Protein AF-A0A1B6L082-F1 (afdb_monomer)

Secondary structure (DSSP, 8-state):
---------TTSTT-EEEEEEE-SSTT-EEEEEEETTEEEEEE--STTPPPEEEETTEEEP--SSS-EEEE-TTSSEEEEEEE-TTS-EEEEEGGGTEEEEE-SS-EEEEE--

Nearest PDB structures (foldseek):
  3ec5-assembly1_A  TM=3.378E-01  e=4.060E-01  Borreliella burgdorferi
  2it9-assembly1_A  TM=5.820E-01  e=8.456E+00  Prochlorococcus marinus str. NATL2A
  5ezu-assembly1_A-2  TM=4.271E-01  e=7.186E+00  Vaccinia virus WR
  3b3q-assembly1_F  TM=2.594E-01  e=2.565E+00  Homo sapiens

Mean predicted aligned error: 6.75 Å

Solvent-accessible surface area (backbone atoms only — not comparable to full-atom values): 6434 Å² total; per-residue (Å²): 138,81,84,78,79,79,77,78,72,86,72,56,72,82,44,73,46,77,50,77,44,66,41,101,43,86,70,32,26,30,38,40,37,34,53,53,94,43,40,41,36,38,36,53,46,77,75,52,41,51,46,50,36,22,49,76,81,42,78,52,78,72,32,71,86,48,82,29,80,39,62,49,97,90,65,48,68,48,31,39,28,31,22,45,86,69,7,32,32,41,37,36,25,69,86,65,44,33,38,40,39,39,63,32,56,57,77,48,78,47,77,60,133

pLDDT: mean 88.84, std 15.44, range [45.78, 98.31]

Radius of gyration: 16.14 Å; Cα contacts (8 Å, |Δi|>4): 243; chains: 1; bounding box: 35×52×38 Å

Organism: NCBI:txid36148

Sequence (113 aa):
DPTSSESSNDDDEDEISILVQDASSSNEKEVMIVLGEYNIHMQPTQGDSPAKVTVNGQQASVSKSHLSELYDQDGETLAEMYAQPNGEVHLYAPQHDIKVQYDGTAVKVKAQN

Structure (mmCIF, N/CA/C/O backbone):
data_AF-A0A1B6L082-F1
#
_entry.id   AF-A0A1B6L082-F1
#
loop_
_atom_site.group_PDB
_atom_site.id
_atom_site.type_symbol
_atom_site.label_atom_id
_atom_site.label_alt_id
_atom_site.label_comp_id
_atom_site.label_asym_id
_atom_site.label_entity_id
_atom_site.label_seq_id
_atom_site.pdbx_PDB_ins_code
_atom_site.Cartn_x
_atom_site.Cartn_y
_atom_site.Cartn_z
_atom_site.occupancy
_atom_site.B_iso_or_equiv
_atom_site.auth_seq_id
_atom_site.auth_comp_id
_atom_site.auth_asym_id
_atom_site.auth_atom_id
_atom_site.pdbx_PDB_model_num
ATOM 1 N N . ASP A 1 1 ? 25.673 -38.215 -20.636 1.00 47.06 1 ASP A N 1
ATOM 2 C CA . ASP A 1 1 ? 25.678 -36.789 -20.298 1.00 47.06 1 ASP A CA 1
ATOM 3 C C . ASP A 1 1 ? 24.525 -36.120 -21.025 1.00 47.06 1 ASP A C 1
ATOM 5 O O . ASP A 1 1 ? 24.601 -36.029 -22.246 1.00 47.06 1 ASP A O 1
ATOM 9 N N . PRO A 1 2 ? 23.408 -35.781 -20.366 1.00 48.53 2 PRO A N 1
ATOM 10 C CA . PRO A 1 2 ? 22.449 -34.857 -20.936 1.00 48.53 2 PRO A CA 1
ATOM 11 C C . PRO A 1 2 ? 22.653 -33.482 -20.294 1.00 48.53 2 PRO A C 1
ATOM 13 O O . PRO A 1 2 ? 22.463 -33.302 -19.095 1.00 48.53 2 PRO A O 1
ATOM 16 N N . THR A 1 3 ? 23.050 -32.512 -21.109 1.00 50.25 3 THR A N 1
ATOM 17 C CA . THR A 1 3 ? 22.961 -31.090 -20.782 1.00 50.25 3 THR A CA 1
ATOM 18 C C . THR A 1 3 ? 21.484 -30.722 -20.688 1.00 50.25 3 THR A C 1
ATOM 20 O O . THR A 1 3 ? 20.810 -30.619 -21.715 1.00 50.25 3 THR A O 1
ATOM 23 N N . SER A 1 4 ? 20.970 -30.569 -19.469 1.00 45.78 4 SER A N 1
ATOM 24 C CA . SER A 1 4 ? 19.681 -29.924 -19.237 1.00 45.78 4 SER A CA 1
ATOM 25 C C . SER A 1 4 ? 19.804 -28.470 -19.677 1.00 45.78 4 SER A C 1
ATOM 27 O O . SER A 1 4 ? 20.493 -27.678 -19.043 1.00 45.78 4 SER A O 1
ATOM 29 N N . SER A 1 5 ? 19.188 -28.137 -20.805 1.00 51.28 5 SER A N 1
ATOM 30 C CA . SER A 1 5 ? 18.861 -26.760 -21.145 1.00 51.28 5 SER A CA 1
ATOM 31 C C . SER A 1 5 ? 17.785 -26.305 -20.165 1.00 51.28 5 SER A C 1
ATOM 33 O O . SER A 1 5 ? 16.622 -26.677 -20.322 1.00 51.28 5 SER A O 1
ATOM 35 N N . GLU A 1 6 ? 18.182 -25.580 -19.124 1.00 49.84 6 GLU A N 1
ATOM 36 C CA . GLU A 1 6 ? 17.238 -24.843 -18.293 1.00 49.84 6 GLU 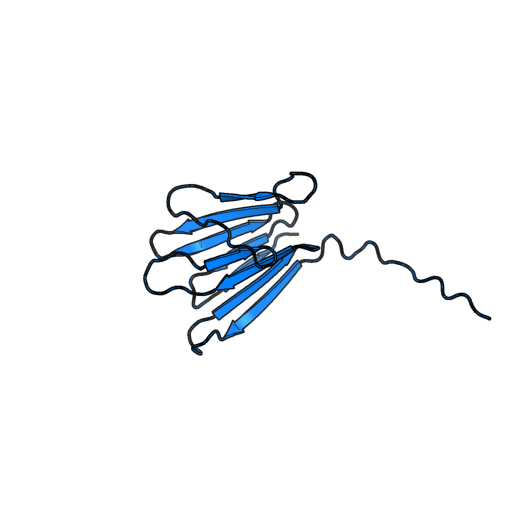A CA 1
ATOM 37 C C . GLU A 1 6 ? 16.650 -23.733 -19.162 1.00 49.84 6 GLU A C 1
ATOM 39 O O . GLU A 1 6 ? 17.329 -22.783 -19.546 1.00 49.84 6 GLU A O 1
ATOM 44 N N . SER A 1 7 ? 15.403 -23.934 -19.574 1.00 49.00 7 SER A N 1
ATOM 45 C CA . SER A 1 7 ? 14.561 -22.886 -20.122 1.00 49.00 7 SER A CA 1
ATOM 46 C C . SER A 1 7 ? 14.277 -21.925 -18.974 1.00 49.00 7 SER A C 1
ATOM 48 O O . SER A 1 7 ? 13.482 -22.241 -18.095 1.00 49.00 7 SER A O 1
ATOM 50 N N . SER A 1 8 ? 14.987 -20.801 -18.927 1.00 48.41 8 SER A N 1
ATOM 51 C CA . SER A 1 8 ? 14.549 -19.647 -18.151 1.00 48.41 8 SER A CA 1
ATOM 52 C C . SER A 1 8 ? 13.219 -19.205 -18.756 1.00 48.41 8 SER A C 1
ATOM 54 O O . SER A 1 8 ? 13.179 -18.784 -19.910 1.00 48.41 8 SER A O 1
ATOM 56 N N . ASN A 1 9 ? 12.126 -19.443 -18.034 1.00 45.78 9 ASN A N 1
ATOM 57 C CA . ASN A 1 9 ? 10.826 -18.911 -18.402 1.00 45.78 9 ASN A CA 1
ATOM 58 C C . ASN A 1 9 ? 10.894 -17.397 -18.191 1.00 45.78 9 ASN A C 1
ATOM 60 O O . ASN A 1 9 ? 10.981 -16.942 -17.058 1.00 45.78 9 ASN A O 1
ATOM 64 N N . ASP A 1 10 ? 10.843 -16.637 -19.280 1.00 48.31 10 ASP A N 1
ATOM 65 C CA . ASP A 1 10 ? 10.710 -15.175 -19.273 1.00 48.31 10 ASP A CA 1
ATOM 66 C C . ASP A 1 10 ? 9.269 -14.728 -18.898 1.00 48.31 10 ASP A C 1
ATOM 68 O O . ASP A 1 10 ? 8.880 -13.596 -19.155 1.00 48.31 10 ASP A O 1
ATOM 72 N N . ASP A 1 11 ? 8.450 -15.622 -18.324 1.00 50.62 11 ASP A N 1
ATOM 73 C CA . ASP A 1 11 ? 7.028 -15.391 -18.013 1.00 50.62 11 ASP A CA 1
ATOM 74 C C . ASP A 1 11 ? 6.800 -14.787 -16.606 1.00 50.62 11 ASP A C 1
ATOM 76 O O . ASP A 1 11 ? 5.670 -14.439 -16.264 1.00 50.62 11 ASP A O 1
ATOM 80 N N . ASP A 1 12 ? 7.849 -14.661 -15.785 1.00 51.88 12 ASP A N 1
ATOM 81 C CA . ASP A 1 12 ? 7.734 -14.278 -14.366 1.00 51.88 12 ASP A CA 1
ATOM 82 C C . ASP A 1 12 ? 7.791 -12.748 -14.130 1.00 51.88 12 ASP A C 1
ATOM 84 O O . ASP A 1 12 ? 7.510 -12.284 -13.024 1.00 51.88 12 ASP A O 1
ATOM 88 N N . GLU A 1 13 ? 8.141 -11.937 -15.138 1.00 53.91 13 GLU A N 1
ATOM 89 C CA . GLU A 1 13 ? 8.290 -10.474 -14.976 1.00 53.91 13 GLU A CA 1
ATOM 90 C C . GLU A 1 13 ? 6.943 -9.740 -14.808 1.00 53.91 13 GLU A C 1
ATOM 92 O O . GLU A 1 13 ? 6.894 -8.667 -14.205 1.00 53.91 13 GLU A O 1
ATOM 97 N N . ASP A 1 14 ? 5.840 -10.353 -15.251 1.00 64.38 14 ASP A N 1
ATOM 98 C CA . ASP A 1 14 ? 4.475 -9.822 -15.122 1.00 64.38 14 ASP A CA 1
ATOM 99 C C . ASP A 1 14 ? 3.699 -10.428 -13.931 1.00 64.38 14 ASP A C 1
ATOM 101 O O . ASP A 1 14 ? 2.510 -10.140 -13.740 1.00 64.38 14 ASP A O 1
ATOM 105 N N . GLU A 1 15 ? 4.322 -11.302 -13.129 1.00 78.25 15 GLU A N 1
ATOM 106 C CA . GLU A 1 15 ? 3.613 -12.009 -12.063 1.00 78.25 15 GLU A CA 1
ATOM 107 C C . GLU A 1 15 ? 3.443 -11.142 -10.807 1.00 78.25 15 GLU A C 1
ATOM 109 O O . GLU A 1 15 ? 4.377 -10.555 -10.255 1.00 78.25 15 GLU A O 1
ATOM 114 N N . ILE A 1 16 ? 2.204 -11.101 -10.315 1.00 89.69 16 ILE A N 1
ATOM 115 C CA . ILE A 1 16 ? 1.831 -10.358 -9.115 1.00 89.69 16 ILE A CA 1
ATOM 116 C C . ILE A 1 16 ? 1.367 -11.343 -8.062 1.00 89.69 16 ILE A C 1
ATOM 118 O O . ILE A 1 16 ? 0.423 -12.109 -8.273 1.00 89.69 16 ILE A O 1
ATOM 122 N N . SER A 1 17 ? 1.961 -11.255 -6.878 1.00 94.12 17 SER A N 1
ATOM 123 C CA . SER A 1 17 ? 1.528 -12.027 -5.718 1.00 94.12 17 SER A CA 1
ATOM 124 C C . SER A 1 17 ? 1.111 -11.111 -4.581 1.00 94.12 17 SER A C 1
ATOM 126 O O . SER A 1 17 ? 1.789 -10.140 -4.257 1.00 94.12 17 SER A O 1
ATOM 128 N N . ILE A 1 18 ? -0.013 -11.432 -3.941 1.00 96.00 18 ILE A N 1
ATOM 129 C CA . ILE A 1 18 ? -0.491 -10.721 -2.754 1.00 96.00 18 ILE A CA 1
ATOM 130 C C . ILE A 1 18 ? -0.722 -11.740 -1.646 1.00 96.00 18 ILE A C 1
ATOM 132 O O . ILE A 1 18 ? -1.624 -12.575 -1.728 1.00 96.00 18 ILE A O 1
ATOM 136 N N . LEU A 1 19 ? 0.086 -11.648 -0.594 1.00 97.56 19 LEU A N 1
ATOM 137 C CA . LEU A 1 19 ? -0.053 -12.428 0.626 1.00 97.56 19 LEU A CA 1
ATOM 138 C C . LEU A 1 19 ? -0.700 -11.565 1.708 1.00 97.56 19 LEU A C 1
ATOM 140 O O . LEU A 1 19 ? -0.287 -10.431 1.951 1.00 97.56 19 LEU A O 1
ATOM 144 N N . VAL A 1 20 ? -1.697 -12.130 2.382 1.00 97.62 20 VAL A N 1
ATOM 145 C CA . VAL A 1 20 ? -2.358 -11.511 3.531 1.00 97.62 20 VAL A CA 1
ATOM 146 C C . VAL A 1 20 ? -2.293 -12.484 4.696 1.00 97.62 20 VAL A C 1
ATOM 148 O O . VAL A 1 20 ? -2.686 -13.643 4.554 1.00 97.62 20 VAL A O 1
ATOM 151 N N . GLN A 1 21 ? -1.827 -12.013 5.848 1.00 96.69 21 GLN A N 1
ATOM 152 C CA . GLN A 1 21 ? -1.786 -12.807 7.075 1.00 96.69 21 GLN A CA 1
ATOM 153 C C . GLN A 1 21 ? -2.239 -11.994 8.285 1.00 96.69 21 GLN A C 1
ATOM 155 O O . GLN A 1 21 ? -2.333 -10.768 8.221 1.00 96.69 21 GLN A O 1
ATOM 160 N N . ASP A 1 22 ? -2.551 -12.681 9.382 1.00 96.75 22 ASP A N 1
ATOM 161 C CA . ASP A 1 22 ? -2.813 -12.025 10.663 1.00 96.75 22 ASP A CA 1
ATOM 162 C C . ASP A 1 22 ? -1.543 -11.321 11.148 1.00 96.75 22 ASP A C 1
ATOM 164 O O . ASP A 1 22 ? -0.454 -11.894 11.102 1.00 96.75 22 ASP A O 1
ATOM 168 N N . ALA A 1 23 ? -1.692 -10.088 11.632 1.00 93.44 23 ALA A N 1
ATOM 169 C CA . ALA A 1 23 ? -0.595 -9.375 12.274 1.00 93.44 23 ALA A CA 1
ATOM 170 C C . ALA A 1 23 ? -0.423 -9.850 13.734 1.00 93.44 23 ALA A C 1
ATOM 172 O O . ALA A 1 23 ? -0.806 -10.954 14.119 1.00 93.44 23 ALA A O 1
ATOM 173 N N . SER A 1 24 ? 0.129 -8.992 14.599 1.00 88.94 24 SER A N 1
ATOM 174 C CA . SER A 1 24 ? 0.297 -9.312 16.029 1.00 88.94 24 SER A CA 1
ATOM 175 C C . SER A 1 24 ? -1.036 -9.574 16.753 1.00 88.94 24 SER A C 1
ATOM 177 O O . SER A 1 24 ? -1.047 -10.198 17.815 1.00 88.94 24 SER A O 1
ATOM 179 N N . SER A 1 25 ? -2.156 -9.106 16.193 1.00 88.81 25 SER A N 1
ATOM 180 C CA . SER A 1 25 ? -3.513 -9.420 16.636 1.00 88.81 25 SER A CA 1
ATOM 181 C C . SER A 1 25 ? -4.314 -10.066 15.498 1.00 88.81 25 SER A C 1
ATOM 183 O O . SER A 1 25 ? -4.143 -9.717 14.335 1.00 88.81 25 SER A O 1
ATOM 185 N N . SER A 1 26 ? -5.235 -10.979 15.825 1.00 85.62 26 SER A N 1
ATOM 186 C CA . SER A 1 26 ? -6.042 -11.711 14.826 1.00 85.62 26 SER A CA 1
ATOM 187 C C . SER A 1 26 ? -7.009 -10.827 14.026 1.00 85.62 26 SER A C 1
ATOM 189 O O . SER A 1 26 ? -7.533 -11.234 12.989 1.00 85.62 26 SER A O 1
ATOM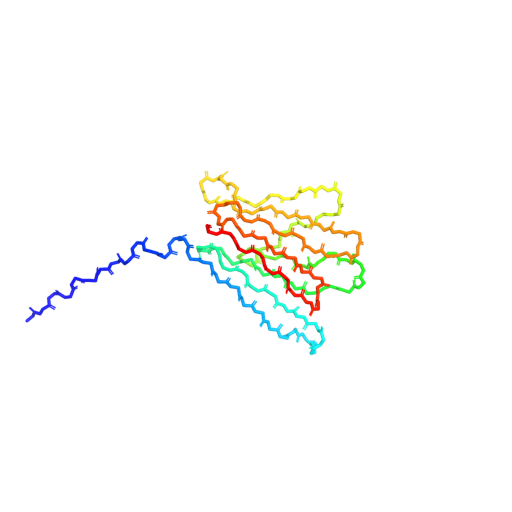 191 N N . ASN A 1 27 ? -7.292 -9.621 14.522 1.00 91.81 27 ASN A N 1
ATOM 192 C CA . ASN A 1 27 ? -8.197 -8.671 13.872 1.00 91.81 27 ASN A CA 1
ATOM 193 C C . ASN A 1 27 ? -7.460 -7.717 12.933 1.00 91.81 27 ASN A C 1
ATOM 195 O O . ASN A 1 27 ? -8.085 -7.088 12.086 1.00 91.81 27 ASN A O 1
ATOM 199 N N . GLU A 1 28 ? -6.145 -7.621 13.075 1.00 95.88 28 GLU A N 1
ATOM 200 C CA . GLU A 1 28 ? -5.297 -6.864 12.176 1.00 95.88 28 GLU A CA 1
ATOM 201 C C . GLU A 1 28 ? -4.742 -7.800 11.103 1.00 95.88 28 GLU A C 1
ATOM 203 O O . GLU A 1 28 ? -4.639 -9.020 11.285 1.00 95.88 28 GLU A O 1
ATOM 208 N N . LYS A 1 29 ? -4.424 -7.234 9.949 1.00 97.19 29 LYS A N 1
ATOM 209 C CA . LYS A 1 29 ? -3.781 -7.949 8.849 1.00 97.19 29 LYS A CA 1
ATOM 210 C C . LYS A 1 29 ? -2.443 -7.300 8.570 1.00 97.19 29 LYS A C 1
ATOM 212 O O . LYS A 1 29 ? -2.252 -6.143 8.898 1.00 97.19 29 LYS A O 1
ATOM 217 N N . GLU A 1 30 ? -1.524 -8.027 7.970 1.00 97.44 30 GLU A N 1
ATOM 218 C CA . GLU A 1 30 ? -0.385 -7.447 7.268 1.00 97.44 30 GLU A CA 1
ATOM 219 C C . GLU A 1 30 ? -0.367 -7.981 5.838 1.00 97.44 30 GLU A C 1
ATOM 221 O O . GLU A 1 30 ? -0.844 -9.090 5.568 1.00 97.44 30 GLU A O 1
ATOM 226 N N . VAL A 1 31 ? 0.099 -7.146 4.911 1.00 98.25 31 VAL A N 1
ATOM 227 C CA . VAL A 1 31 ? -0.023 -7.390 3.471 1.00 98.25 31 VAL A CA 1
ATOM 228 C C . VAL A 1 31 ? 1.345 -7.317 2.834 1.00 98.25 31 VAL A C 1
ATOM 230 O O . VAL A 1 31 ? 2.024 -6.301 2.965 1.00 98.25 31 VAL A O 1
ATOM 233 N N . MET A 1 32 ? 1.729 -8.358 2.106 1.00 98.12 32 MET A N 1
ATOM 234 C CA . MET A 1 32 ? 2.911 -8.346 1.254 1.00 98.12 32 MET A CA 1
ATOM 235 C C . MET A 1 32 ? 2.471 -8.432 -0.200 1.00 98.12 32 MET A C 1
ATOM 237 O O . MET A 1 32 ? 1.772 -9.366 -0.585 1.00 98.12 32 MET A O 1
ATOM 241 N N . ILE A 1 33 ? 2.863 -7.438 -0.984 1.00 97.00 33 ILE A N 1
ATOM 242 C CA . ILE A 1 33 ? 2.653 -7.381 -2.425 1.00 97.00 33 ILE A CA 1
ATOM 243 C C . ILE A 1 33 ? 4.017 -7.591 -3.076 1.00 97.00 33 ILE A C 1
ATOM 245 O O . ILE A 1 33 ? 4.967 -6.877 -2.750 1.00 97.00 33 ILE A O 1
ATOM 249 N N . VAL A 1 34 ? 4.097 -8.562 -3.975 1.00 95.50 34 VAL A N 1
ATOM 250 C CA . VAL A 1 34 ? 5.266 -8.829 -4.810 1.00 95.50 34 VAL A CA 1
ATOM 251 C C . VAL A 1 34 ? 4.935 -8.370 -6.224 1.00 95.50 34 VAL A C 1
ATOM 253 O O . VAL A 1 34 ? 3.931 -8.816 -6.782 1.00 95.50 34 VAL A O 1
ATOM 256 N N . LEU A 1 35 ? 5.741 -7.447 -6.746 1.00 92.31 35 LEU A N 1
ATOM 257 C CA . LEU A 1 35 ? 5.671 -6.913 -8.108 1.00 92.31 35 LEU A CA 1
ATOM 258 C C . LEU A 1 35 ? 7.056 -7.118 -8.733 1.00 92.31 35 LEU A C 1
ATOM 260 O O . LEU A 1 35 ? 7.988 -6.384 -8.391 1.00 92.31 35 LEU A O 1
ATOM 264 N N . GLY A 1 36 ? 7.223 -8.176 -9.530 1.00 88.69 36 GLY A N 1
ATOM 265 C CA . GLY A 1 36 ? 8.543 -8.632 -9.973 1.00 88.69 36 GLY A CA 1
ATOM 266 C C . GLY A 1 36 ? 9.488 -8.863 -8.784 1.00 88.69 36 GLY A C 1
ATOM 267 O O . GLY A 1 36 ? 9.215 -9.658 -7.885 1.00 88.69 36 GLY A O 1
ATOM 268 N N . GLU A 1 37 ? 10.595 -8.122 -8.730 1.00 89.88 37 GLU A N 1
ATOM 269 C CA . GLU A 1 37 ? 11.578 -8.193 -7.636 1.00 89.88 37 GLU A CA 1
ATOM 270 C C . GLU A 1 37 ? 11.237 -7.332 -6.398 1.00 89.88 37 GLU A C 1
ATOM 272 O O . GLU A 1 37 ? 11.929 -7.397 -5.372 1.00 89.88 37 GLU A O 1
ATOM 277 N N . TYR A 1 38 ? 10.179 -6.519 -6.458 1.00 94.31 38 TYR A N 1
ATOM 278 C CA . TYR A 1 38 ? 9.823 -5.584 -5.393 1.00 94.31 38 TYR A CA 1
ATOM 279 C C . TYR A 1 38 ? 8.865 -6.195 -4.382 1.00 94.31 38 TYR A C 1
ATOM 281 O O . TYR A 1 38 ? 7.754 -6.604 -4.707 1.00 94.31 38 TYR A O 1
ATOM 289 N N . ASN A 1 39 ? 9.267 -6.154 -3.113 1.00 96.25 39 ASN A N 1
ATOM 290 C CA . ASN A 1 39 ? 8.450 -6.566 -1.981 1.00 96.25 39 ASN A CA 1
ATOM 291 C C . ASN A 1 39 ? 7.916 -5.333 -1.252 1.00 96.25 39 ASN A C 1
ATOM 293 O O . ASN A 1 39 ? 8.648 -4.675 -0.503 1.00 96.25 39 ASN A O 1
ATOM 297 N N . ILE A 1 40 ? 6.635 -5.032 -1.445 1.00 97.56 40 ILE A N 1
ATOM 298 C CA . ILE A 1 40 ? 5.925 -3.959 -0.750 1.00 97.56 40 ILE A CA 1
ATOM 299 C C . ILE A 1 40 ? 5.175 -4.572 0.428 1.00 97.56 40 ILE A C 1
ATOM 301 O O . ILE A 1 40 ? 4.178 -5.272 0.267 1.00 97.56 40 ILE A O 1
ATOM 305 N N . HIS A 1 41 ? 5.654 -4.300 1.634 1.00 98.19 41 HIS A N 1
ATOM 306 C CA . HIS A 1 41 ? 5.056 -4.782 2.870 1.00 98.19 41 HIS A CA 1
ATOM 307 C C . HIS A 1 41 ? 4.316 -3.647 3.580 1.00 98.19 41 HIS A C 1
ATOM 309 O O . HIS A 1 41 ? 4.890 -2.587 3.838 1.00 98.19 41 HIS A O 1
ATOM 315 N N . MET A 1 42 ? 3.044 -3.876 3.899 1.00 98.00 42 MET A N 1
ATOM 316 C CA . MET A 1 42 ? 2.164 -2.938 4.587 1.00 98.00 42 MET A CA 1
ATOM 317 C C . MET A 1 42 ? 1.744 -3.513 5.936 1.00 98.00 42 MET A C 1
ATOM 319 O O . MET A 1 42 ? 1.104 -4.562 6.013 1.00 98.00 42 MET A O 1
ATOM 323 N N . GLN A 1 43 ? 2.080 -2.792 7.001 1.00 97.56 43 GLN A N 1
ATOM 324 C CA . GLN A 1 43 ? 1.793 -3.173 8.379 1.00 97.56 43 GLN A CA 1
ATOM 325 C C . GLN A 1 43 ? 0.759 -2.224 8.991 1.00 97.56 43 GLN A C 1
ATOM 327 O O . GLN A 1 43 ? 0.805 -1.016 8.735 1.00 97.56 43 GLN A O 1
ATOM 332 N N . PRO A 1 44 ? -0.169 -2.747 9.805 1.00 96.31 44 PRO A N 1
ATOM 333 C CA . PRO A 1 44 ? -1.217 -1.950 10.417 1.00 96.31 44 PRO A CA 1
ATOM 334 C C . PRO A 1 44 ? -0.607 -0.963 11.415 1.00 96.31 44 PRO A C 1
ATOM 336 O O . PRO A 1 44 ? 0.417 -1.221 12.053 1.00 96.31 44 PRO A O 1
ATOM 339 N N . THR A 1 45 ? -1.255 0.184 11.554 1.00 94.62 45 THR A N 1
ATOM 340 C CA . THR A 1 45 ? -0.909 1.221 12.527 1.00 94.62 45 THR A CA 1
ATOM 341 C C . THR A 1 45 ? -2.141 1.581 13.338 1.00 94.62 45 THR A C 1
ATOM 343 O O . THR A 1 45 ? -3.264 1.409 12.878 1.00 94.62 45 THR A O 1
ATOM 346 N N . GLN A 1 46 ? -1.948 2.092 14.553 1.00 88.88 46 GLN A N 1
ATOM 347 C CA . GLN A 1 46 ? -3.078 2.431 15.415 1.00 88.88 46 GLN A CA 1
ATOM 348 C C . GLN A 1 46 ? -3.737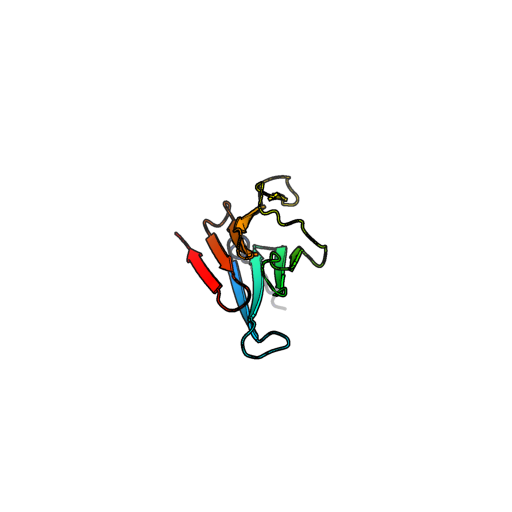 3.766 15.047 1.00 88.88 46 GLN A C 1
ATOM 350 O O . GLN A 1 46 ? -3.068 4.735 14.666 1.00 88.88 46 GLN A O 1
ATOM 355 N N . GLY A 1 47 ? -5.055 3.823 15.259 1.00 88.56 47 GLY A N 1
ATOM 356 C CA . GLY A 1 47 ? -5.884 4.998 14.995 1.00 88.56 47 GLY A CA 1
ATOM 357 C C . GLY A 1 47 ? -5.937 5.340 13.508 1.00 88.56 47 GLY A C 1
ATOM 358 O O . GLY A 1 47 ? -5.827 4.465 12.663 1.00 88.56 47 GLY A O 1
ATOM 359 N N . ASP A 1 48 ? -6.050 6.630 13.195 1.00 91.25 48 ASP A N 1
ATOM 360 C CA . ASP A 1 48 ? -6.150 7.102 11.809 1.00 91.25 48 ASP A CA 1
ATOM 361 C C . ASP A 1 48 ? -4.783 7.213 11.103 1.00 91.25 48 ASP A C 1
ATOM 363 O O . ASP A 1 48 ? -4.670 7.872 10.068 1.00 91.25 48 ASP A O 1
ATOM 367 N N . SER A 1 49 ? -3.699 6.685 11.674 1.00 94.56 49 SER A N 1
ATOM 368 C CA . SER A 1 49 ? -2.385 6.765 11.021 1.00 94.56 49 SER A CA 1
ATOM 369 C C . SER A 1 49 ? -2.372 5.881 9.770 1.00 94.56 49 SER A C 1
ATOM 371 O O . SER A 1 49 ? -2.925 4.786 9.823 1.00 94.56 49 SER A O 1
ATOM 373 N N . PRO A 1 50 ? -1.753 6.315 8.655 1.00 95.06 50 PRO A N 1
ATOM 374 C CA . PRO A 1 50 ? -1.549 5.444 7.505 1.00 95.06 50 PRO A CA 1
ATOM 375 C C . PRO A 1 50 ? -0.727 4.216 7.878 1.00 95.06 50 PRO A C 1
ATOM 377 O O . PRO A 1 50 ? 0.222 4.340 8.659 1.00 95.06 50 PRO A O 1
ATOM 380 N N . ALA A 1 51 ? -1.039 3.079 7.251 1.00 95.62 51 ALA A N 1
ATOM 381 C CA . ALA A 1 51 ? -0.243 1.867 7.386 1.00 95.62 51 ALA A CA 1
ATOM 382 C C . ALA A 1 51 ? 1.250 2.149 7.162 1.00 95.62 51 ALA A C 1
ATOM 384 O O . ALA A 1 51 ? 1.644 2.935 6.293 1.00 95.62 51 ALA A O 1
ATOM 385 N N . LYS A 1 52 ? 2.100 1.470 7.932 1.00 96.56 52 LYS A N 1
ATOM 386 C CA . LYS A 1 52 ? 3.542 1.525 7.715 1.00 96.56 52 LYS A CA 1
ATOM 387 C C . LYS A 1 52 ? 3.860 0.726 6.458 1.00 96.56 52 LYS A C 1
ATOM 389 O O . LYS A 1 52 ? 3.628 -0.478 6.430 1.00 96.56 52 LYS A O 1
ATOM 394 N N . VAL A 1 53 ? 4.438 1.387 5.462 1.00 97.69 53 VAL A N 1
ATOM 395 C CA . VAL A 1 53 ? 4.846 0.754 4.205 1.00 97.69 53 VAL A CA 1
ATOM 396 C C . VAL A 1 53 ? 6.362 0.652 4.143 1.00 97.69 53 VAL A C 1
ATOM 398 O O . VAL A 1 53 ? 7.077 1.622 4.407 1.00 97.69 53 VAL A O 1
ATOM 401 N N . THR A 1 54 ? 6.861 -0.528 3.794 1.00 97.88 54 THR A N 1
ATOM 402 C CA . THR A 1 54 ? 8.270 -0.747 3.464 1.00 97.88 54 THR A CA 1
ATOM 403 C C . THR A 1 54 ? 8.400 -1.402 2.101 1.00 97.88 54 THR A C 1
ATOM 405 O O . THR A 1 54 ? 7.706 -2.377 1.835 1.00 97.88 54 THR A O 1
ATOM 408 N N . VAL A 1 55 ? 9.321 -0.912 1.281 1.00 97.00 55 VAL A N 1
ATOM 409 C CA . VAL A 1 55 ? 9.672 -1.477 -0.024 1.00 97.00 55 VAL A CA 1
ATOM 410 C C . VAL A 1 55 ? 11.064 -2.071 0.099 1.00 97.00 55 VAL A C 1
ATOM 412 O O . VAL A 1 55 ? 11.993 -1.368 0.500 1.00 97.00 55 VAL A O 1
ATOM 415 N N . ASN A 1 56 ? 11.207 -3.372 -0.150 1.00 95.88 56 ASN A N 1
ATOM 416 C CA . ASN A 1 56 ? 12.469 -4.101 0.033 1.00 95.88 56 ASN A CA 1
ATOM 417 C C . ASN A 1 56 ? 13.104 -3.843 1.421 1.00 95.88 56 ASN A C 1
ATOM 419 O O . ASN A 1 56 ? 14.314 -3.696 1.575 1.00 95.88 56 ASN A O 1
ATOM 423 N N . GLY A 1 57 ? 12.255 -3.738 2.452 1.00 96.50 57 GLY A N 1
ATOM 424 C CA . GLY A 1 57 ? 12.648 -3.471 3.840 1.00 96.50 57 GLY A CA 1
ATOM 425 C C . GLY A 1 57 ? 12.944 -2.003 4.180 1.00 96.50 57 GLY A C 1
ATOM 426 O O . GLY A 1 57 ? 13.082 -1.676 5.361 1.00 96.50 57 GLY A O 1
ATOM 427 N N . GLN A 1 58 ? 12.994 -1.098 3.200 1.00 96.75 58 GLN A N 1
ATOM 428 C CA . GLN A 1 58 ? 13.184 0.337 3.427 1.00 96.75 58 GLN A CA 1
ATOM 429 C C . GLN A 1 58 ? 11.841 1.042 3.591 1.00 96.75 58 GLN A C 1
ATOM 431 O O . GLN A 1 58 ? 10.907 0.804 2.834 1.00 96.75 58 GLN A O 1
ATOM 436 N N . GLN A 1 59 ? 11.725 1.920 4.586 1.00 96.50 59 GLN A N 1
ATOM 437 C CA . GLN A 1 59 ? 10.474 2.631 4.833 1.00 96.50 59 GLN A CA 1
ATOM 438 C C . GLN A 1 59 ? 10.144 3.591 3.688 1.00 96.50 59 GLN A C 1
ATOM 440 O O . GLN A 1 59 ? 10.957 4.443 3.333 1.00 96.50 59 GLN A O 1
ATOM 445 N N . ALA A 1 60 ? 8.921 3.483 3.173 1.00 95.94 60 ALA A N 1
ATOM 446 C CA . ALA A 1 60 ? 8.367 4.399 2.193 1.00 95.94 60 ALA A CA 1
ATOM 447 C C . ALA A 1 60 ? 7.394 5.383 2.856 1.00 95.94 60 ALA A C 1
ATOM 449 O O . ALA A 1 60 ? 6.753 5.079 3.866 1.00 95.94 60 ALA A O 1
ATOM 450 N N . SER A 1 61 ? 7.305 6.591 2.301 1.00 93.38 61 SER A N 1
ATOM 451 C CA . SER A 1 61 ? 6.431 7.642 2.826 1.00 93.38 61 SER A CA 1
ATOM 452 C C . SER A 1 61 ? 5.022 7.505 2.262 1.00 93.38 61 SER A C 1
ATOM 454 O O . SER A 1 61 ? 4.845 7.546 1.046 1.00 93.38 61 SER A O 1
ATOM 456 N N . VAL A 1 62 ? 4.016 7.428 3.131 1.00 96.12 62 VAL A N 1
ATOM 457 C CA . VAL A 1 62 ? 2.601 7.487 2.742 1.00 96.12 62 VAL A CA 1
ATOM 458 C C . VAL A 1 62 ? 1.978 8.745 3.324 1.00 96.12 62 VAL A C 1
ATOM 460 O O . VAL A 1 62 ? 2.108 9.020 4.517 1.00 96.12 62 VAL A O 1
ATOM 463 N N . SER A 1 63 ? 1.294 9.510 2.477 1.00 94.75 63 SER A N 1
ATOM 464 C CA . SER A 1 63 ? 0.724 10.803 2.841 1.00 94.75 63 SER A CA 1
ATOM 465 C C . SER A 1 63 ? -0.787 10.838 2.667 1.00 94.75 63 SER A C 1
ATOM 467 O O . SER A 1 63 ? -1.343 10.190 1.786 1.00 94.75 63 SER A O 1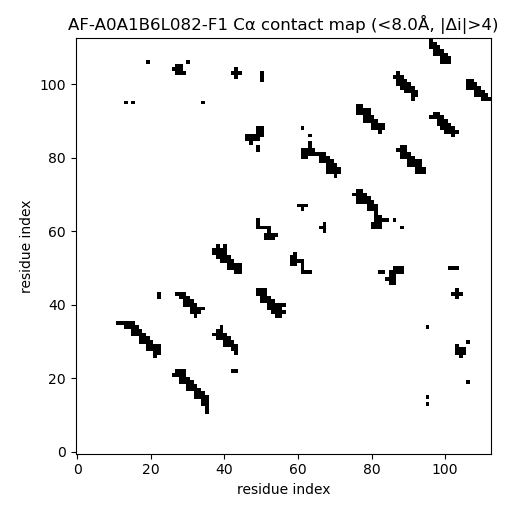
ATOM 469 N N . LYS A 1 64 ? -1.451 11.640 3.506 1.00 95.56 64 LYS A N 1
ATOM 470 C CA . LYS A 1 64 ? -2.885 11.949 3.389 1.00 95.56 64 LYS A CA 1
ATOM 471 C C . LYS A 1 64 ? -3.182 13.140 2.479 1.00 95.56 64 LYS A C 1
ATOM 473 O O . LYS A 1 64 ? -4.341 13.407 2.179 1.00 95.56 64 LYS A O 1
ATOM 478 N N . SER A 1 65 ? -2.162 13.918 2.120 1.00 94.38 65 SER A N 1
ATOM 479 C CA . SER A 1 65 ? -2.329 15.202 1.429 1.00 94.38 65 SER A CA 1
ATOM 480 C C . SER A 1 65 ? -1.777 15.215 0.010 1.00 94.38 65 SER A C 1
ATOM 482 O O . SER A 1 65 ? -2.088 16.133 -0.745 1.00 94.38 65 SER A O 1
ATOM 484 N N . HIS A 1 66 ? -0.969 14.226 -0.359 1.00 94.44 66 HIS A N 1
ATOM 485 C CA . HIS A 1 66 ? -0.408 14.098 -1.695 1.00 94.44 66 HIS A CA 1
ATOM 486 C C . HIS A 1 66 ? -0.188 12.626 -2.044 1.00 94.44 66 HIS A C 1
ATOM 488 O O . HIS A 1 66 ? -0.111 11.771 -1.161 1.00 94.44 66 HIS A O 1
ATOM 494 N N . LEU A 1 67 ? -0.064 12.364 -3.341 1.00 96.88 67 LEU A N 1
ATOM 495 C CA . LEU A 1 67 ? 0.393 11.087 -3.866 1.00 96.88 67 LEU A CA 1
ATOM 496 C C . LEU A 1 67 ? 1.890 10.921 -3.564 1.00 96.88 67 LEU A C 1
ATOM 498 O O . LEU A 1 67 ? 2.648 11.894 -3.614 1.00 96.88 67 LEU A O 1
ATOM 502 N N . SER A 1 68 ? 2.298 9.709 -3.221 1.00 96.69 68 SER A N 1
ATOM 503 C CA . SER A 1 68 ? 3.693 9.278 -3.164 1.00 96.69 68 SER A CA 1
ATO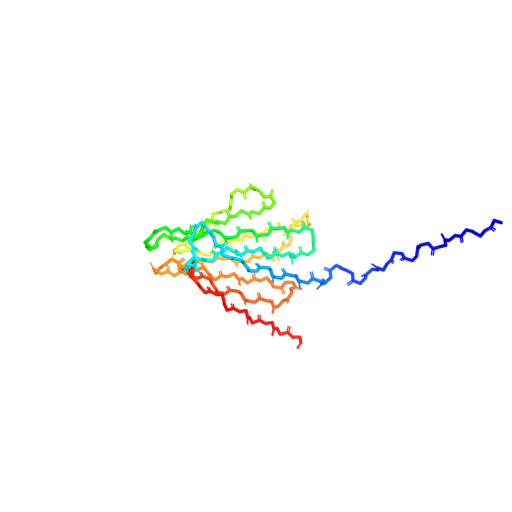M 504 C C . SER A 1 68 ? 3.946 8.303 -4.307 1.00 96.69 68 SER A C 1
ATOM 506 O O . SER A 1 68 ? 3.131 7.411 -4.528 1.00 96.69 68 SER A O 1
ATOM 508 N N . GLU A 1 69 ? 5.079 8.438 -4.986 1.00 96.75 69 GLU A N 1
ATOM 509 C CA . GLU A 1 69 ? 5.487 7.544 -6.073 1.00 96.75 69 GLU A CA 1
ATOM 510 C C . GLU A 1 69 ? 6.669 6.677 -5.629 1.00 96.75 69 GLU A C 1
ATOM 512 O O . GLU A 1 69 ? 7.556 7.120 -4.890 1.00 96.75 69 GLU A O 1
ATOM 517 N N . LEU A 1 70 ? 6.647 5.424 -6.065 1.00 95.00 70 LEU A N 1
ATOM 518 C CA . LEU A 1 70 ? 7.732 4.461 -5.997 1.00 95.00 70 LEU A CA 1
ATOM 519 C C . LEU A 1 70 ? 8.194 4.207 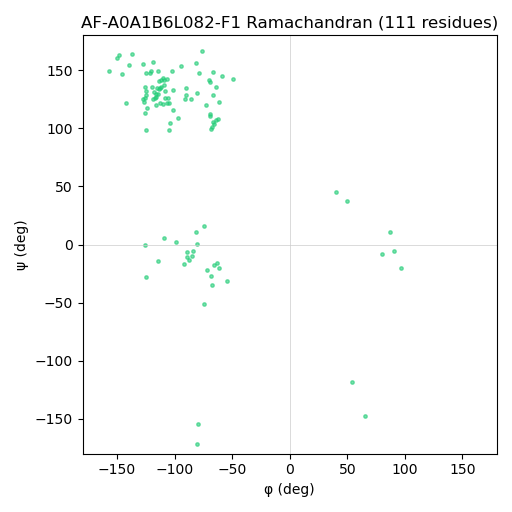-7.427 1.00 95.00 70 LEU A C 1
ATOM 521 O O . LEU A 1 70 ? 7.358 4.017 -8.310 1.00 95.00 70 LEU A O 1
ATOM 525 N N . TYR A 1 71 ? 9.505 4.180 -7.630 1.00 94.44 71 TYR A N 1
ATOM 526 C CA . TYR A 1 71 ? 10.107 3.953 -8.939 1.00 94.44 71 TYR A CA 1
ATOM 527 C C . TYR A 1 71 ? 10.871 2.636 -8.952 1.00 94.44 71 TYR A C 1
ATOM 529 O O . TYR A 1 71 ? 11.402 2.217 -7.915 1.00 94.44 71 TYR A O 1
ATOM 537 N N . ASP A 1 72 ? 10.913 2.006 -10.118 1.00 91.56 72 ASP A N 1
ATOM 538 C CA . ASP A 1 72 ? 11.755 0.842 -10.363 1.00 91.56 72 ASP A CA 1
ATOM 539 C C . ASP A 1 72 ? 13.220 1.234 -10.656 1.00 91.56 72 ASP A C 1
ATOM 541 O O . ASP A 1 72 ? 13.632 2.384 -10.462 1.00 91.56 72 ASP A O 1
ATOM 545 N N . GLN A 1 73 ? 14.044 0.262 -11.064 1.00 89.06 73 GLN A N 1
ATOM 546 C CA . GLN A 1 73 ? 15.461 0.485 -11.366 1.00 89.06 73 GLN A CA 1
ATOM 547 C C . GLN A 1 73 ? 15.675 1.342 -12.620 1.00 89.06 73 GLN A C 1
ATOM 549 O O . GLN A 1 73 ? 16.692 2.038 -12.705 1.00 89.06 73 GLN A O 1
ATOM 554 N N . ASP A 1 74 ? 14.727 1.319 -13.557 1.00 91.44 74 ASP A N 1
ATOM 555 C CA . ASP A 1 74 ? 14.764 2.086 -14.804 1.00 91.44 74 ASP A CA 1
ATOM 556 C C . ASP A 1 74 ? 14.227 3.516 -14.618 1.00 91.44 74 ASP A C 1
ATOM 558 O O . ASP A 1 74 ? 14.425 4.385 -15.471 1.00 91.44 74 ASP A O 1
ATOM 562 N N . GLY A 1 75 ? 13.629 3.795 -13.456 1.00 93.62 75 GLY A N 1
ATOM 563 C CA . GLY A 1 75 ? 13.061 5.090 -13.099 1.00 93.62 75 GLY A CA 1
ATOM 564 C C . GLY A 1 75 ? 11.611 5.258 -13.548 1.00 93.62 75 GLY A C 1
ATOM 565 O O . GLY A 1 75 ? 11.086 6.371 -13.469 1.00 93.62 75 GLY A O 1
ATOM 566 N N . GLU A 1 76 ? 10.966 4.182 -13.992 1.00 93.75 76 GLU A N 1
ATOM 567 C CA . GLU A 1 76 ? 9.544 4.164 -14.313 1.00 93.75 76 GLU A CA 1
ATOM 568 C C . GLU A 1 76 ? 8.718 3.985 -13.031 1.00 93.75 76 GLU A C 1
ATOM 570 O O . GLU A 1 76 ? 9.195 3.505 -11.997 1.00 93.75 76 GLU A O 1
ATOM 575 N N . THR A 1 77 ? 7.458 4.423 -13.060 1.00 95.19 77 THR A N 1
ATOM 576 C CA . THR A 1 77 ? 6.579 4.325 -11.889 1.00 95.19 77 THR A CA 1
ATOM 577 C C . THR A 1 77 ? 6.233 2.865 -11.614 1.00 95.19 77 THR A C 1
ATOM 579 O O . THR A 1 77 ? 5.441 2.260 -12.337 1.00 95.19 77 THR A O 1
ATOM 582 N N . LEU A 1 78 ? 6.767 2.332 -10.517 1.00 94.69 78 LEU A N 1
ATOM 583 C CA . LEU A 1 78 ? 6.446 1.007 -9.992 1.00 94.69 78 LEU A CA 1
ATOM 584 C C . LEU A 1 78 ? 5.061 1.008 -9.335 1.00 94.69 78 LEU A C 1
ATOM 586 O O . LEU A 1 78 ? 4.218 0.154 -9.607 1.00 94.69 78 LEU A O 1
ATOM 590 N N . ALA A 1 79 ? 4.831 1.968 -8.437 1.00 96.06 79 ALA A N 1
ATOM 591 C CA . ALA A 1 79 ? 3.572 2.099 -7.719 1.00 96.06 79 ALA A CA 1
ATOM 592 C C . ALA A 1 79 ? 3.341 3.523 -7.210 1.00 96.06 79 ALA A C 1
ATOM 594 O O . ALA A 1 79 ? 4.260 4.239 -6.821 1.00 96.06 79 ALA A O 1
ATOM 595 N N . GLU A 1 80 ? 2.078 3.902 -7.138 1.00 97.75 80 GLU A N 1
ATOM 596 C CA . GLU A 1 80 ? 1.598 5.153 -6.576 1.00 97.75 80 GLU A CA 1
ATOM 597 C C . GLU A 1 80 ? 0.786 4.853 -5.317 1.00 97.75 80 GLU A C 1
ATOM 599 O O . GLU A 1 80 ? 0.017 3.888 -5.282 1.00 97.75 8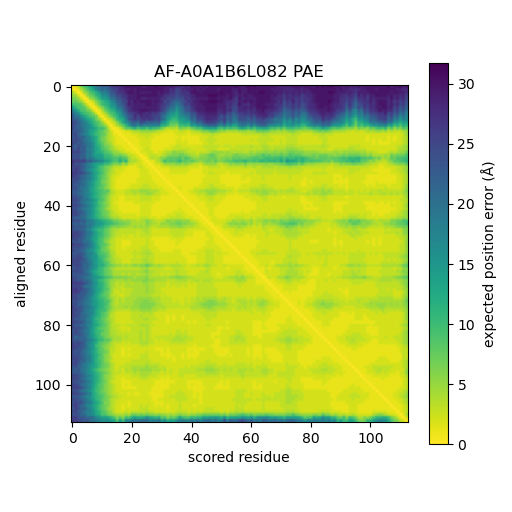0 GLU A O 1
ATOM 604 N N . MET A 1 81 ? 0.915 5.675 -4.277 1.00 97.62 81 MET A N 1
ATOM 605 C CA . MET A 1 81 ? 0.161 5.477 -3.043 1.00 97.62 81 MET A CA 1
ATOM 606 C C . MET A 1 81 ? -0.238 6.766 -2.339 1.00 97.62 81 MET A C 1
ATOM 608 O O . MET A 1 81 ? 0.497 7.752 -2.319 1.00 97.62 81 MET A O 1
ATOM 612 N N . TYR A 1 82 ? -1.400 6.738 -1.699 1.00 98.00 82 TYR A N 1
ATOM 613 C CA . TYR A 1 82 ? -1.862 7.777 -0.782 1.00 98.00 82 TYR A CA 1
ATOM 614 C C . TYR A 1 82 ? -2.726 7.157 0.316 1.00 98.00 82 TYR A C 1
ATOM 616 O O . TYR A 1 82 ? -3.215 6.036 0.184 1.00 98.00 82 TYR A O 1
ATOM 624 N N . ALA A 1 83 ? -2.933 7.896 1.400 1.00 98.06 83 ALA A N 1
ATOM 625 C CA . ALA A 1 83 ? -3.824 7.499 2.478 1.00 98.06 83 ALA A CA 1
ATOM 626 C C . ALA A 1 83 ? -5.076 8.373 2.531 1.00 98.06 83 ALA A C 1
ATOM 628 O O . ALA A 1 83 ? -5.032 9.587 2.329 1.00 98.06 83 ALA A O 1
ATOM 629 N N . GLN A 1 84 ? -6.205 7.765 2.866 1.00 97.06 84 GLN A N 1
ATOM 630 C CA . GLN A 1 84 ? -7.424 8.478 3.214 1.00 97.06 84 GLN A CA 1
ATOM 631 C C . GLN A 1 84 ? -7.345 9.066 4.637 1.00 97.06 84 GLN A C 1
ATOM 633 O O . GLN A 1 84 ? -6.468 8.703 5.431 1.00 97.06 84 GLN A O 1
ATOM 638 N N . PRO A 1 85 ? -8.264 9.979 5.016 1.00 95.25 85 PRO A N 1
ATOM 639 C CA . PRO A 1 85 ? -8.286 10.563 6.356 1.00 95.25 85 PRO A CA 1
ATOM 640 C C . PRO A 1 85 ? -8.331 9.545 7.503 1.00 95.25 85 PRO A C 1
ATOM 642 O O . PRO A 1 85 ? -7.737 9.824 8.542 1.00 95.25 85 PRO A O 1
ATOM 645 N N . ASN A 1 86 ? -8.964 8.385 7.299 1.00 93.62 86 ASN A N 1
ATOM 646 C CA . ASN A 1 86 ? -9.058 7.268 8.251 1.00 93.62 86 ASN A CA 1
ATOM 647 C C . ASN A 1 86 ? -7.806 6.364 8.292 1.00 93.62 86 ASN A C 1
ATOM 649 O O . ASN A 1 86 ? -7.798 5.387 9.025 1.00 93.62 86 ASN A O 1
ATOM 653 N N . GLY A 1 87 ? -6.769 6.657 7.500 1.00 94.75 87 GLY A N 1
ATOM 654 C CA . GLY A 1 87 ? -5.543 5.855 7.433 1.00 94.75 87 GLY A CA 1
ATOM 655 C C . GLY A 1 87 ? -5.550 4.745 6.377 1.00 94.75 87 GLY A C 1
ATOM 656 O O . GLY A 1 87 ? -4.501 4.146 6.152 1.00 94.75 87 GLY A O 1
ATOM 657 N N . GLU A 1 88 ? -6.670 4.508 5.681 1.00 97.31 88 GLU A N 1
ATOM 658 C CA . GLU A 1 88 ? -6.741 3.521 4.595 1.00 97.31 88 GLU A CA 1
ATOM 659 C C . GLU A 1 88 ? -5.775 3.894 3.467 1.00 97.31 88 GLU A C 1
ATOM 661 O O . GLU A 1 88 ? -5.864 4.985 2.899 1.00 97.31 88 GLU A O 1
ATOM 666 N N . VAL A 1 89 ? -4.860 2.987 3.133 1.00 98.06 89 VAL A N 1
ATOM 667 C CA . VAL A 1 89 ? -3.877 3.162 2.064 1.00 98.06 89 VAL A CA 1
ATOM 668 C C . VAL A 1 89 ? -4.452 2.644 0.754 1.00 98.06 89 VAL A C 1
ATOM 670 O O . VAL A 1 89 ? -4.937 1.516 0.674 1.00 98.06 89 VAL A O 1
ATOM 673 N N . HIS A 1 90 ? -4.380 3.480 -0.277 1.00 98.31 90 HIS A N 1
ATOM 674 C CA . HIS A 1 90 ? -4.656 3.126 -1.664 1.00 98.31 90 HIS A CA 1
ATOM 675 C C . HIS A 1 90 ? -3.318 3.022 -2.372 1.00 98.31 90 HIS A C 1
ATOM 677 O O . HIS A 1 90 ? -2.573 3.998 -2.395 1.00 98.31 90 HIS A O 1
ATOM 683 N N . LEU A 1 91 ? -3.032 1.856 -2.937 1.00 97.94 91 LEU A N 1
ATOM 684 C CA . LEU A 1 91 ? -1.872 1.596 -3.777 1.00 97.94 91 LEU A CA 1
ATOM 685 C C . LEU A 1 91 ? -2.348 1.259 -5.189 1.00 97.94 91 LEU A C 1
ATOM 687 O O . LEU A 1 91 ? -3.279 0.468 -5.358 1.00 97.94 91 LEU A O 1
ATOM 691 N N . TYR A 1 92 ? -1.708 1.843 -6.193 1.00 97.44 92 TYR A N 1
ATOM 692 C CA . TYR A 1 92 ? -1.912 1.530 -7.601 1.00 97.44 92 TYR A CA 1
ATOM 693 C C . TYR A 1 92 ? -0.571 1.194 -8.250 1.00 97.44 92 TYR A C 1
ATOM 695 O O . TYR A 1 92 ? 0.344 2.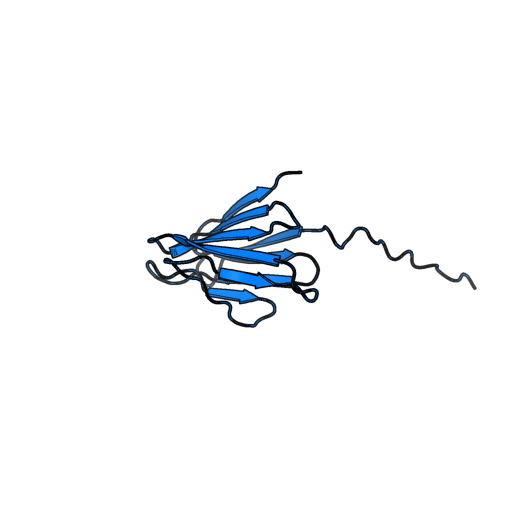005 -8.203 1.00 97.44 92 TYR A O 1
ATOM 703 N N . ALA A 1 93 ? -0.458 0.010 -8.842 1.00 95.38 93 ALA A N 1
ATOM 704 C CA . ALA A 1 93 ? 0.707 -0.419 -9.607 1.00 95.38 93 ALA A CA 1
ATOM 705 C C . ALA A 1 93 ? 0.359 -0.353 -11.106 1.00 95.38 93 ALA A C 1
ATOM 707 O O . ALA A 1 93 ? -0.323 -1.257 -11.599 1.00 95.38 93 ALA A O 1
ATOM 708 N N . PRO A 1 94 ? 0.741 0.719 -11.828 1.00 93.12 94 PRO A N 1
ATOM 709 C CA . PRO A 1 94 ? 0.282 0.956 -13.197 1.00 93.12 94 PRO A CA 1
ATOM 710 C C . PRO A 1 94 ? 0.819 -0.058 -14.209 1.00 93.12 94 PRO A C 1
ATOM 712 O O . PRO A 1 94 ? 0.077 -0.434 -15.111 1.00 93.12 94 PRO A O 1
ATOM 715 N N . GLN A 1 95 ? 2.055 -0.538 -14.038 1.00 90.44 95 GLN A N 1
ATOM 716 C CA . GLN A 1 95 ? 2.672 -1.544 -14.919 1.00 90.44 95 GLN A CA 1
ATOM 717 C C . GLN A 1 95 ? 1.929 -2.892 -14.900 1.00 90.44 95 GLN A C 1
ATOM 719 O O . GLN A 1 95 ? 2.089 -3.723 -15.783 1.00 90.44 95 GLN A O 1
ATOM 724 N N . HIS A 1 96 ? 1.083 -3.082 -13.893 1.00 89.69 96 HIS A N 1
ATOM 725 C CA . HIS A 1 96 ? 0.429 -4.335 -13.555 1.00 89.69 96 HIS A CA 1
ATOM 726 C C . HIS A 1 96 ? -1.108 -4.200 -13.479 1.00 89.69 96 HIS A C 1
ATOM 728 O O . HIS A 1 96 ? -1.801 -5.157 -13.155 1.00 89.69 96 HIS A O 1
ATOM 734 N N . ASP A 1 97 ? -1.644 -2.994 -13.719 1.00 91.88 97 ASP A N 1
ATOM 735 C CA . ASP A 1 97 ? -3.054 -2.587 -13.550 1.00 91.88 97 ASP A CA 1
ATOM 736 C C . ASP A 1 97 ? -3.739 -3.150 -12.284 1.00 91.88 97 ASP A C 1
ATOM 738 O O . ASP A 1 97 ? -4.883 -3.631 -12.289 1.00 91.88 97 ASP A O 1
ATOM 742 N N . ILE A 1 98 ? -3.027 -3.071 -11.151 1.00 94.19 98 ILE A N 1
ATOM 743 C CA . ILE A 1 98 ? -3.529 -3.528 -9.851 1.00 94.19 98 ILE A CA 1
ATOM 744 C C . ILE A 1 98 ? -3.730 -2.382 -8.880 1.00 94.19 98 ILE A C 1
ATOM 746 O O . ILE A 1 98 ? -2.874 -1.525 -8.678 1.00 94.19 98 ILE A O 1
ATOM 750 N N . LYS A 1 99 ? -4.895 -2.406 -8.229 1.00 97.00 99 LYS A N 1
ATOM 751 C CA . LYS A 1 99 ? -5.288 -1.487 -7.162 1.00 97.00 99 LYS A CA 1
ATOM 752 C C . LYS A 1 99 ? -5.503 -2.263 -5.876 1.00 97.00 99 LYS A C 1
ATOM 754 O O . LYS A 1 99 ? -6.318 -3.189 -5.840 1.00 97.00 99 LYS A O 1
ATOM 759 N N . VAL A 1 100 ? -4.830 -1.841 -4.815 1.00 97.81 100 VAL A N 1
ATOM 760 C CA . VAL A 1 100 ? -4.974 -2.393 -3.468 1.00 97.81 100 VAL A CA 1
ATOM 761 C C . VAL A 1 100 ? -5.475 -1.303 -2.531 1.00 97.81 100 VAL A C 1
ATOM 763 O O . VAL A 1 100 ? -4.956 -0.192 -2.517 1.00 97.81 100 VAL A O 1
ATOM 766 N N . GLN A 1 101 ? -6.504 -1.624 -1.754 1.00 98.19 101 GLN A N 1
ATOM 767 C CA . GLN A 1 101 ? -7.003 -0.801 -0.654 1.00 98.19 101 GLN A CA 1
ATOM 768 C C . GLN A 1 101 ? -6.811 -1.582 0.638 1.00 98.19 101 GLN A C 1
ATOM 770 O O . GLN A 1 101 ? -7.191 -2.755 0.708 1.00 98.19 101 GLN A O 1
ATOM 775 N N . TYR A 1 102 ? -6.209 -0.946 1.634 1.00 98.19 102 TYR A N 1
ATOM 776 C CA . TYR A 1 102 ? -5.839 -1.592 2.883 1.00 98.19 102 TYR A CA 1
ATOM 777 C C . TYR A 1 102 ? -6.053 -0.654 4.073 1.00 98.19 102 TYR A C 1
ATOM 779 O O . TYR A 1 102 ? -5.465 0.425 4.129 1.00 98.19 102 TYR A O 1
ATOM 787 N N . ASP A 1 103 ? -6.877 -1.075 5.034 1.00 96.06 103 ASP A N 1
ATOM 788 C CA . ASP A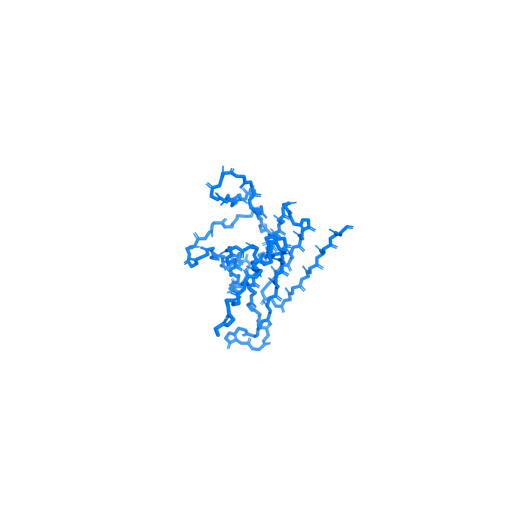 1 103 ? -7.283 -0.264 6.194 1.00 96.06 103 ASP A CA 1
ATOM 789 C C . ASP A 1 103 ? -6.680 -0.727 7.536 1.00 96.06 103 ASP A C 1
ATOM 791 O O . ASP A 1 103 ? -7.026 -0.198 8.589 1.00 96.06 103 ASP A O 1
ATOM 795 N N . GLY A 1 104 ? -5.787 -1.721 7.516 1.00 96.25 104 GLY A N 1
ATOM 796 C CA . GLY A 1 104 ? -5.236 -2.351 8.724 1.00 96.25 104 GLY A CA 1
ATOM 797 C C . GLY A 1 104 ? -5.935 -3.649 9.142 1.00 96.25 104 GLY A C 1
ATOM 798 O O . GLY A 1 104 ? -5.344 -4.468 9.845 1.00 96.25 104 GLY A O 1
ATOM 799 N N . THR A 1 105 ? -7.168 -3.877 8.692 1.00 95.94 105 THR A N 1
ATOM 800 C CA . THR A 1 105 ? -8.016 -5.016 9.100 1.00 95.94 105 THR A CA 1
ATOM 801 C C . THR A 1 105 ? -8.518 -5.846 7.923 1.00 95.94 105 THR A C 1
ATOM 803 O O . THR A 1 105 ? -8.750 -7.049 8.056 1.00 95.94 105 THR A O 1
ATOM 806 N N . ALA A 1 106 ? -8.657 -5.223 6.757 1.00 95.88 106 ALA A N 1
ATOM 807 C CA . ALA A 1 106 ? -9.133 -5.833 5.534 1.00 95.88 106 ALA A CA 1
ATOM 808 C C . ALA A 1 106 ? -8.331 -5.337 4.330 1.00 95.88 106 ALA A C 1
ATOM 810 O O . ALA A 1 106 ? -7.768 -4.242 4.322 1.00 95.88 106 ALA A O 1
ATOM 811 N N . VAL A 1 107 ? -8.308 -6.170 3.291 1.00 97.62 107 VAL A N 1
ATOM 812 C CA . VAL A 1 107 ? -7.655 -5.877 2.016 1.00 97.62 107 VAL A CA 1
ATOM 813 C C . VAL A 1 107 ? -8.675 -6.049 0.908 1.00 97.62 107 VAL A C 1
ATOM 815 O O . VAL A 1 107 ? -9.369 -7.066 0.841 1.00 97.62 107 VAL A O 1
ATOM 818 N N . LYS A 1 108 ? -8.745 -5.073 0.010 1.00 97.88 108 LYS A N 1
ATOM 819 C CA . LYS A 1 108 ? -9.491 -5.180 -1.238 1.00 97.88 108 LYS A CA 1
ATOM 820 C C . LYS A 1 108 ? -8.527 -5.037 -2.400 1.00 97.88 108 LYS A C 1
ATOM 822 O O . LYS A 1 108 ? -7.824 -4.038 -2.508 1.00 97.88 108 LYS A O 1
ATOM 827 N N . VAL A 1 109 ? -8.549 -6.024 -3.285 1.00 96.75 109 VAL A N 1
ATOM 828 C CA . VAL A 1 109 ? -7.731 -6.052 -4.496 1.00 96.75 109 VAL A CA 1
ATOM 829 C C . VAL A 1 109 ? -8.646 -5.937 -5.705 1.00 96.75 109 VAL A C 1
ATOM 831 O O . VAL A 1 109 ? -9.681 -6.604 -5.781 1.00 96.75 109 VAL A O 1
ATOM 834 N N . LYS A 1 110 ? -8.267 -5.087 -6.654 1.00 95.38 110 LYS A N 1
ATOM 835 C CA . LYS A 1 110 ? -8.836 -5.059 -7.996 1.00 95.38 110 LYS A CA 1
ATOM 836 C C . LYS A 1 110 ? -7.697 -5.230 -8.994 1.00 95.38 110 LYS A C 1
ATOM 838 O O . LYS A 1 110 ? -6.830 -4.368 -9.059 1.00 95.38 110 LYS A O 1
ATOM 843 N N . ALA A 1 111 ? -7.754 -6.312 -9.758 1.00 88.69 111 ALA A N 1
ATOM 844 C CA . ALA A 1 111 ? -6.915 -6.548 -10.924 1.00 88.69 111 ALA A CA 1
ATOM 845 C C . ALA A 1 111 ? -7.765 -6.370 -12.184 1.00 88.69 111 ALA A C 1
ATOM 847 O O . ALA A 1 111 ? -8.951 -6.733 -12.180 1.00 88.69 111 ALA A O 1
ATOM 848 N N . GLN A 1 112 ? -7.196 -5.801 -13.238 1.00 72.50 112 GLN A N 1
ATOM 849 C CA . GLN A 1 112 ? -7.812 -5.782 -14.559 1.00 72.50 112 GLN A CA 1
ATOM 850 C C . GLN A 1 112 ? -6.791 -6.340 -15.556 1.00 72.50 112 GLN A C 1
ATOM 852 O O . GLN A 1 112 ? -5.664 -5.874 -15.591 1.00 72.50 112 GLN A O 1
ATOM 857 N N . ASN A 1 113 ? -7.201 -7.365 -16.305 1.00 56.72 113 ASN A N 1
ATOM 858 C CA . ASN A 1 113 ? -6.487 -7.885 -17.473 1.00 56.72 113 ASN A CA 1
ATOM 859 C C . ASN A 1 113 ? -7.176 -7.378 -18.738 1.00 56.72 113 ASN A C 1
ATOM 861 O O . ASN A 1 113 ? -8.430 -7.272 -18.703 1.00 56.72 113 ASN A O 1
#

Foldseek 3Di:
DDDPPPDPPPPQQQDKDKDWDQDPDNQFIKIWIDRRPWTWIWAADPWQAATFIDIVNHTDDEEQPDKDFDADPVRHTQWIWYAHSSRWIWIAGPSNRKIWTHNRRDIDIDGDD